Protein AF-A0A951N0T5-F1 (afdb_monomer_lite)

pLDDT: mean 83.12, std 16.02, range [43.19, 98.56]

Sequence (95 aa):
LEREGRDILERTADGLGGELPAGAQRELRYGDAGPAICEVAADVGADVVVVGSHGSGFVRRVLVGSVSQHVVHHSPCPVLVVRQRDQDETGSASE

Radius of gyration: 16.15 Å; chains: 1; bounding box: 29×48×34 Å

Foldseek 3Di:
DVVVQVVVQVVVVVVVPNDDPVPDDGDDDDDDLQVVQQVVCVVVVPQEAEDEQDDPDDPDDDHRDPSRVSNCVRHPHYYHYDYDDDPPPDDDPDD

Secondary structure (DSSP, 8-state):
-HHHHHHHHHHHHHTTTSSPPTT-------S-HHHHHHHHHHHTT-S-EEEESS-SS---TT---HHHHHHHHH-SS-EEEEPPPP---------

Structure (mmCIF, N/CA/C/O backbone):
data_AF-A0A951N0T5-F1
#
_entry.id   AF-A0A951N0T5-F1
#
loop_
_atom_site.group_PDB
_atom_site.id
_atom_site.type_symbol
_atom_site.label_atom_id
_atom_site.label_alt_id
_atom_site.label_comp_id
_atom_site.label_asym_id
_atom_site.label_entity_id
_atom_site.label_seq_id
_atom_site.pdbx_PDB_ins_code
_atom_site.Cartn_x
_atom_site.Cartn_y
_atom_site.Cartn_z
_atom_site.occupancy
_atom_site.B_iso_or_equiv
_atom_site.auth_seq_id
_atom_site.auth_comp_id
_atom_site.auth_asym_id
_atom_site.auth_atom_id
_atom_site.pdbx_PDB_model_num
ATOM 1 N N . LEU A 1 1 ? 15.812 -4.770 -9.390 1.00 77.38 1 LEU A N 1
ATOM 2 C CA . LEU A 1 1 ? 14.353 -4.992 -9.302 1.00 77.38 1 LEU A CA 1
ATOM 3 C C . LEU A 1 1 ? 13.974 -5.916 -8.150 1.00 77.38 1 LEU A C 1
ATOM 5 O O . LEU A 1 1 ? 13.525 -5.381 -7.156 1.00 77.38 1 LEU A O 1
ATOM 9 N N . GLU A 1 2 ? 14.197 -7.238 -8.188 1.00 85.31 2 GLU A N 1
ATOM 10 C CA . GLU A 1 2 ? 13.823 -8.108 -7.045 1.00 85.31 2 GLU A CA 1
ATOM 11 C C . GLU A 1 2 ? 14.545 -7.748 -5.740 1.00 85.31 2 GLU A C 1
ATOM 13 O O . GLU A 1 2 ? 13.894 -7.502 -4.730 1.00 85.31 2 GLU A O 1
ATOM 18 N N . ARG A 1 3 ? 15.885 -7.689 -5.772 1.00 86.38 3 ARG A N 1
ATOM 19 C CA . ARG A 1 3 ? 16.693 -7.319 -4.601 1.00 86.38 3 ARG A CA 1
ATOM 20 C C . ARG A 1 3 ? 16.279 -5.950 -4.064 1.00 86.38 3 ARG A C 1
ATOM 22 O O . ARG A 1 3 ? 15.942 -5.822 -2.907 1.00 86.38 3 ARG A O 1
ATOM 29 N N . GLU A 1 4 ? 16.205 -4.967 -4.949 1.00 87.50 4 GLU A N 1
ATOM 30 C CA . GLU A 1 4 ? 15.802 -3.600 -4.617 1.00 87.50 4 GLU A CA 1
ATOM 31 C C . GLU A 1 4 ? 14.392 -3.510 -4.007 1.00 87.50 4 GLU A C 1
ATOM 33 O O . GLU A 1 4 ? 14.198 -2.811 -3.018 1.00 87.50 4 GLU A O 1
ATOM 38 N N . GLY A 1 5 ? 13.411 -4.232 -4.558 1.00 87.12 5 GLY A N 1
ATOM 39 C CA . GLY A 1 5 ? 12.054 -4.277 -4.013 1.00 87.12 5 GLY A CA 1
ATOM 40 C C . GLY A 1 5 ? 12.011 -4.916 -2.626 1.00 87.12 5 GLY A C 1
ATOM 41 O O . GLY A 1 5 ? 11.335 -4.405 -1.734 1.00 87.12 5 GLY A O 1
ATOM 42 N N . ARG A 1 6 ? 12.791 -5.985 -2.419 1.00 91.00 6 ARG A N 1
ATOM 43 C CA . ARG A 1 6 ? 12.966 -6.614 -1.106 1.00 91.00 6 ARG A CA 1
ATOM 44 C C . ARG A 1 6 ? 13.632 -5.660 -0.111 1.00 91.00 6 ARG A C 1
ATOM 46 O O . ARG A 1 6 ? 13.095 -5.475 0.973 1.00 91.00 6 ARG A O 1
ATOM 53 N N . ASP A 1 7 ? 14.696 -4.971 -0.517 1.00 91.19 7 ASP A N 1
ATOM 54 C CA . ASP A 1 7 ? 15.402 -3.992 0.316 1.00 91.19 7 ASP A CA 1
ATOM 55 C C . ASP A 1 7 ? 14.494 -2.808 0.714 1.00 91.19 7 ASP A C 1
ATOM 57 O O . ASP A 1 7 ? 14.651 -2.222 1.786 1.00 91.19 7 ASP A O 1
ATOM 61 N N . ILE A 1 8 ? 13.558 -2.390 -0.148 1.00 88.56 8 ILE A N 1
ATOM 62 C CA . ILE A 1 8 ? 12.551 -1.368 0.193 1.00 88.56 8 ILE A CA 1
ATOM 63 C C . ILE A 1 8 ? 11.567 -1.919 1.231 1.00 88.56 8 ILE A C 1
ATOM 65 O O . ILE A 1 8 ? 11.336 -1.265 2.247 1.00 88.56 8 ILE A O 1
ATOM 69 N N . LEU A 1 9 ? 11.020 -3.114 0.995 1.00 89.69 9 LEU A N 1
ATOM 70 C CA . LEU A 1 9 ? 10.048 -3.753 1.884 1.00 89.69 9 LEU A CA 1
ATOM 71 C C . LEU A 1 9 ? 10.625 -3.999 3.286 1.00 89.69 9 LEU A C 1
ATOM 73 O O . LEU A 1 9 ? 9.957 -3.719 4.282 1.00 89.69 9 LEU A O 1
ATOM 77 N N . GLU A 1 10 ? 11.866 -4.480 3.362 1.00 87.69 10 GLU A N 1
ATOM 78 C CA . GLU A 1 10 ? 12.584 -4.715 4.618 1.00 87.69 10 GLU A CA 1
ATOM 79 C C . GLU A 1 10 ? 12.796 -3.408 5.385 1.00 87.69 10 GLU A C 1
ATOM 81 O O . GLU A 1 10 ? 12.358 -3.299 6.527 1.00 87.69 10 GLU A O 1
ATOM 86 N N . ARG A 1 11 ? 13.325 -2.363 4.734 1.00 86.62 11 ARG A N 1
ATOM 87 C CA . ARG A 1 11 ? 13.517 -1.053 5.382 1.00 86.62 11 ARG A CA 1
ATOM 88 C C . ARG A 1 11 ? 12.218 -0.442 5.898 1.00 86.62 11 ARG A C 1
ATOM 90 O O . ARG A 1 11 ? 12.215 0.190 6.953 1.00 86.62 11 ARG A O 1
ATOM 97 N N . THR A 1 12 ? 11.119 -0.586 5.157 1.00 86.12 12 THR A N 1
ATOM 98 C CA . THR A 1 12 ? 9.810 -0.104 5.614 1.00 86.12 12 THR A CA 1
ATOM 99 C C . THR A 1 12 ? 9.327 -0.886 6.832 1.00 86.12 12 THR A C 1
ATOM 101 O O . THR A 1 12 ? 8.826 -0.269 7.769 1.00 86.12 12 THR A O 1
ATOM 104 N N . ALA A 1 13 ? 9.502 -2.209 6.849 1.00 84.62 13 ALA A N 1
ATOM 105 C CA . ALA A 1 13 ? 9.147 -3.032 8.001 1.00 84.62 13 ALA A CA 1
ATOM 106 C C . ALA A 1 13 ? 9.988 -2.680 9.240 1.00 84.62 13 ALA A C 1
ATOM 108 O O . ALA A 1 13 ? 9.429 -2.518 10.323 1.00 84.62 13 ALA A O 1
ATOM 109 N N . ASP A 1 14 ? 11.297 -2.481 9.075 1.00 84.44 14 ASP A N 1
ATOM 110 C CA . ASP A 1 14 ? 12.203 -2.102 10.166 1.00 84.44 14 ASP A CA 1
ATOM 111 C C . ASP A 1 14 ? 11.829 -0.737 10.767 1.00 84.44 14 ASP A C 1
ATOM 113 O O . ASP A 1 14 ? 11.837 -0.552 11.987 1.00 84.44 14 ASP A O 1
ATOM 117 N N . GLY A 1 15 ? 11.422 0.211 9.913 1.00 81.19 15 GLY A N 1
ATOM 118 C CA . GLY A 1 15 ? 10.968 1.545 10.313 1.00 81.19 15 GLY A CA 1
ATOM 119 C C . GLY A 1 15 ? 9.682 1.570 11.151 1.00 81.19 15 GLY A C 1
ATOM 120 O O . GLY A 1 15 ? 9.377 2.604 11.741 1.00 81.19 15 GLY A O 1
ATOM 121 N N . LEU A 1 16 ? 8.945 0.456 11.243 1.00 79.44 16 LEU A N 1
ATOM 122 C CA . LEU A 1 16 ? 7.742 0.327 12.077 1.00 79.44 16 LEU A CA 1
ATOM 123 C C . LEU A 1 16 ? 8.042 -0.025 13.547 1.00 79.44 16 LEU A C 1
ATOM 125 O O . LEU A 1 16 ? 7.107 -0.210 14.321 1.00 79.44 16 LEU A O 1
ATOM 129 N N . GLY A 1 17 ? 9.317 -0.065 13.955 1.00 67.12 17 GLY A N 1
ATOM 130 C CA . GLY A 1 17 ? 9.711 -0.272 15.355 1.00 67.12 17 GLY A CA 1
ATOM 131 C C . GLY A 1 17 ? 10.238 -1.673 15.675 1.00 67.12 17 GLY A C 1
ATOM 132 O O . GLY A 1 17 ? 10.141 -2.110 16.818 1.00 67.12 17 GLY A O 1
ATOM 133 N N . GLY A 1 18 ? 10.815 -2.369 14.690 1.00 65.69 18 GLY A N 1
ATOM 134 C CA . GLY A 1 18 ? 11.564 -3.622 14.874 1.00 65.69 18 GLY A CA 1
ATOM 135 C C . GLY A 1 18 ? 10.717 -4.892 15.007 1.00 65.69 18 GLY A C 1
ATOM 136 O O . GLY A 1 18 ? 11.093 -5.923 14.454 1.00 65.69 18 GLY A O 1
ATOM 137 N N . GLU A 1 19 ? 9.551 -4.825 15.654 1.00 70.19 19 GLU A N 1
ATOM 138 C CA . GLU A 1 19 ? 8.585 -5.928 15.698 1.00 70.19 19 GLU A CA 1
ATOM 139 C C . GLU A 1 19 ? 7.275 -5.498 15.045 1.00 70.19 19 GLU A C 1
ATOM 141 O O . GLU A 1 19 ? 6.531 -4.660 15.557 1.00 70.19 19 GLU A O 1
ATOM 146 N N . LEU A 1 20 ? 6.984 -6.084 13.882 1.00 72.56 20 LEU A N 1
ATOM 147 C CA . LEU A 1 20 ? 5.654 -5.971 13.308 1.00 72.56 20 LEU A CA 1
ATOM 148 C C . LEU A 1 20 ? 4.632 -6.586 14.284 1.00 72.56 20 LEU A C 1
ATOM 150 O O . LEU A 1 20 ? 4.937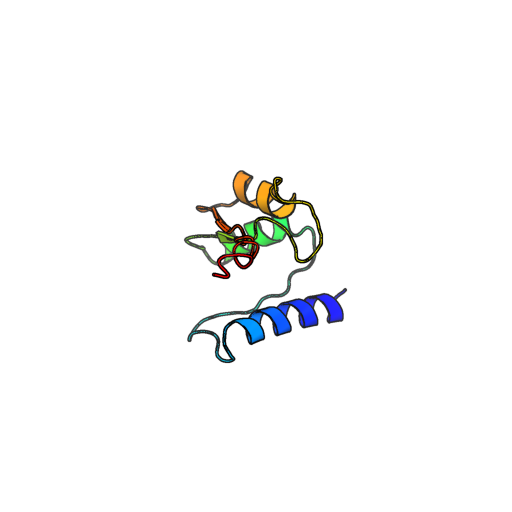 -7.605 14.912 1.00 72.56 20 LEU A O 1
ATOM 154 N N . PRO A 1 21 ? 3.413 -6.027 14.391 1.00 78.31 21 PRO A N 1
ATOM 155 C CA . PRO A 1 21 ? 2.363 -6.609 15.216 1.00 78.31 21 PRO A CA 1
ATOM 156 C C . PRO A 1 21 ? 2.150 -8.091 14.896 1.00 78.31 21 PRO A C 1
ATOM 158 O O . PRO A 1 21 ? 2.280 -8.515 13.744 1.00 78.31 21 PRO A O 1
ATOM 161 N N . ALA A 1 22 ? 1.768 -8.876 15.905 1.00 78.31 22 ALA A N 1
ATOM 162 C CA . ALA A 1 22 ? 1.416 -10.276 15.707 1.00 78.31 22 ALA A CA 1
ATOM 163 C C . ALA A 1 22 ? 0.357 -10.408 14.594 1.00 78.31 22 ALA A C 1
ATOM 165 O O . ALA A 1 22 ? -0.722 -9.826 14.685 1.00 78.31 22 ALA A O 1
ATOM 166 N N . GLY A 1 23 ? 0.686 -11.161 13.539 1.00 80.75 23 GLY A N 1
ATOM 167 C CA . GLY A 1 23 ? -0.185 -11.368 12.376 1.00 80.75 23 GLY A CA 1
ATOM 168 C C . GLY A 1 23 ? 0.077 -10.448 11.178 1.00 80.75 23 GLY A C 1
ATOM 169 O O . GLY A 1 23 ? -0.524 -10.657 10.128 1.00 80.75 23 GLY A O 1
ATOM 170 N N . ALA A 1 24 ? 0.990 -9.481 11.278 1.00 86.44 24 ALA A N 1
ATOM 171 C CA . ALA A 1 24 ? 1.407 -8.691 10.125 1.00 86.44 24 ALA A CA 1
ATOM 172 C C . ALA A 1 24 ? 2.190 -9.547 9.115 1.00 86.44 24 ALA A C 1
ATOM 174 O O . ALA A 1 24 ? 3.108 -10.292 9.472 1.00 86.44 24 ALA A O 1
ATOM 175 N N . GLN A 1 25 ? 1.847 -9.405 7.838 1.00 88.31 25 GLN A N 1
ATOM 176 C CA . GLN A 1 25 ? 2.488 -10.112 6.734 1.00 88.31 25 GLN A CA 1
ATOM 177 C C . GLN A 1 25 ? 3.191 -9.123 5.805 1.00 88.31 25 GLN A C 1
ATOM 179 O O . GLN A 1 25 ? 2.796 -7.966 5.677 1.00 88.31 25 GLN A O 1
ATOM 184 N N . ARG A 1 26 ? 4.272 -9.587 5.174 1.00 89.31 26 ARG A N 1
ATOM 185 C CA . ARG A 1 26 ? 5.046 -8.831 4.187 1.00 89.31 26 ARG A CA 1
ATOM 186 C C . ARG A 1 26 ? 4.951 -9.564 2.867 1.00 89.31 26 ARG A C 1
ATOM 188 O O . ARG A 1 26 ? 5.192 -10.768 2.826 1.00 89.31 26 ARG A O 1
ATOM 195 N N . GLU A 1 27 ? 4.663 -8.833 1.804 1.00 91.12 27 GLU A N 1
ATOM 196 C CA . GLU A 1 27 ? 4.463 -9.417 0.489 1.00 91.12 27 GLU A CA 1
ATOM 197 C C . GLU A 1 27 ? 5.140 -8.565 -0.582 1.00 91.12 27 GLU A C 1
ATOM 199 O O . GLU A 1 27 ? 4.999 -7.343 -0.602 1.00 91.12 27 GLU A O 1
ATOM 204 N N . LEU A 1 28 ? 5.897 -9.218 -1.466 1.00 93.50 28 LEU A N 1
ATOM 205 C CA . LEU A 1 28 ? 6.492 -8.597 -2.644 1.00 93.50 28 LEU A CA 1
ATOM 206 C C . LEU A 1 28 ? 5.767 -9.128 -3.882 1.00 93.50 28 LEU A C 1
ATOM 208 O O . LEU A 1 28 ? 5.781 -10.332 -4.142 1.00 93.50 28 LEU A O 1
ATOM 212 N N . ARG A 1 29 ? 5.163 -8.224 -4.655 1.00 93.38 29 ARG A N 1
ATOM 213 C CA . ARG A 1 29 ? 4.506 -8.528 -5.932 1.00 93.38 29 ARG A CA 1
ATOM 214 C C . ARG A 1 29 ? 5.223 -7.846 -7.089 1.00 93.38 29 ARG A C 1
ATOM 216 O O . ARG A 1 29 ? 5.871 -6.817 -6.913 1.00 93.38 29 ARG A O 1
ATOM 223 N N . TYR A 1 30 ? 5.087 -8.435 -8.272 1.00 92.38 30 TYR A N 1
ATOM 224 C CA . TYR A 1 30 ? 5.605 -7.896 -9.527 1.00 92.38 30 TYR A CA 1
ATOM 225 C C . TYR A 1 30 ? 4.451 -7.521 -10.447 1.00 92.38 30 TYR A C 1
ATOM 227 O O . TYR A 1 30 ? 3.421 -8.188 -10.442 1.00 92.38 30 TYR A O 1
ATOM 235 N N . GLY A 1 31 ? 4.663 -6.492 -11.263 1.00 93.25 31 GLY A N 1
ATOM 236 C CA . GLY A 1 31 ? 3.662 -5.951 -12.178 1.00 93.25 31 GLY A CA 1
ATOM 237 C C . GLY A 1 31 ? 3.427 -4.466 -11.928 1.00 93.25 31 GLY A C 1
ATOM 238 O O . GLY A 1 31 ? 4.230 -3.800 -11.267 1.00 93.25 31 GLY A O 1
ATOM 239 N N . ASP A 1 32 ? 2.321 -3.956 -12.459 1.00 95.00 32 ASP A N 1
ATOM 240 C CA . ASP A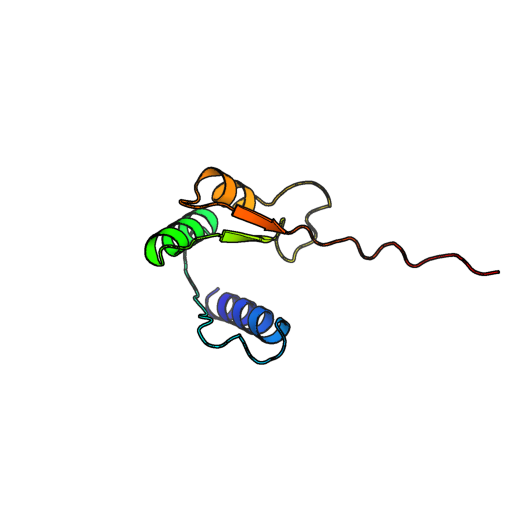 1 32 ? 1.902 -2.578 -12.226 1.00 95.00 32 ASP A CA 1
ATOM 241 C C . ASP A 1 32 ? 1.383 -2.424 -10.792 1.00 95.00 32 ASP A C 1
ATOM 243 O O . ASP A 1 32 ? 0.462 -3.119 -10.366 1.00 95.00 32 ASP A O 1
ATOM 247 N N . ALA A 1 33 ? 1.969 -1.491 -10.037 1.00 94.00 33 ALA A N 1
ATOM 248 C CA . ALA A 1 33 ? 1.726 -1.376 -8.599 1.00 94.00 33 ALA A CA 1
ATOM 249 C C . ALA A 1 33 ? 0.253 -1.112 -8.240 1.00 94.00 33 ALA A C 1
ATOM 251 O O . ALA A 1 33 ? -0.235 -1.659 -7.261 1.00 94.00 33 ALA A O 1
ATOM 252 N N . GLY A 1 34 ? -0.458 -0.290 -9.021 1.00 96.69 34 GLY A N 1
ATOM 253 C CA . GLY A 1 34 ? -1.872 0.017 -8.778 1.00 96.69 34 GLY A CA 1
ATOM 254 C C . GLY A 1 34 ? -2.762 -1.232 -8.843 1.00 96.69 34 GLY A C 1
ATOM 255 O O . GLY A 1 34 ? -3.357 -1.580 -7.823 1.00 96.69 34 GLY A O 1
ATOM 256 N N . PRO A 1 35 ? -2.816 -1.927 -9.995 1.00 98.06 35 PRO A N 1
ATOM 257 C CA . PRO A 1 35 ? -3.548 -3.183 -10.131 1.00 98.06 35 PRO A CA 1
ATOM 258 C C . PRO A 1 35 ? -3.130 -4.239 -9.106 1.00 98.06 35 PRO A C 1
ATOM 260 O O . PRO A 1 35 ? -3.994 -4.798 -8.439 1.00 98.06 35 PRO A O 1
ATOM 263 N N . ALA A 1 36 ? -1.823 -4.437 -8.896 1.00 97.81 36 ALA A N 1
ATOM 264 C CA . ALA A 1 36 ? -1.325 -5.433 -7.947 1.00 97.81 36 ALA A CA 1
ATOM 265 C C . ALA A 1 36 ? -1.792 -5.164 -6.503 1.00 97.81 36 ALA A C 1
ATOM 267 O O . ALA A 1 36 ? -2.112 -6.100 -5.776 1.00 97.81 36 ALA A O 1
ATOM 268 N N . ILE A 1 37 ? -1.869 -3.897 -6.075 1.00 97.44 37 ILE A N 1
ATOM 269 C CA . ILE A 1 37 ? -2.411 -3.541 -4.753 1.00 97.44 37 ILE A CA 1
ATOM 270 C C . ILE A 1 37 ? -3.906 -3.880 -4.665 1.00 97.44 37 ILE A C 1
ATOM 272 O O . ILE A 1 37 ? -4.340 -4.437 -3.658 1.00 97.44 37 ILE A O 1
ATOM 276 N N . CYS A 1 38 ? -4.693 -3.561 -5.698 1.00 98.25 38 CYS A N 1
ATOM 277 C CA . CYS A 1 38 ? -6.127 -3.867 -5.727 1.00 98.25 38 CYS A CA 1
ATOM 278 C C . CYS A 1 38 ? -6.399 -5.380 -5.739 1.00 98.25 38 CYS A C 1
ATOM 280 O O . CYS A 1 38 ? -7.317 -5.834 -5.058 1.00 98.25 38 CYS A O 1
ATOM 282 N N . GLU A 1 39 ? -5.595 -6.148 -6.478 1.00 98.12 39 GLU A N 1
ATOM 283 C CA . GLU A 1 39 ? -5.657 -7.614 -6.514 1.00 98.12 39 GLU A CA 1
ATOM 284 C C . GLU A 1 39 ? -5.379 -8.210 -5.133 1.00 98.12 39 GLU A C 1
ATOM 286 O O . GLU A 1 39 ? -6.209 -8.951 -4.615 1.00 98.12 39 GLU A O 1
ATOM 291 N N . VAL A 1 40 ? -4.286 -7.803 -4.475 1.00 97.69 40 VAL A N 1
ATOM 292 C CA . VAL A 1 40 ? -3.973 -8.276 -3.116 1.00 97.69 40 VAL A CA 1
ATOM 293 C C . VAL A 1 40 ? -5.084 -7.909 -2.133 1.00 97.69 40 VAL A C 1
ATOM 295 O O . VAL A 1 40 ? -5.472 -8.741 -1.317 1.00 97.69 40 VAL A O 1
ATOM 298 N N . ALA A 1 41 ? -5.635 -6.693 -2.215 1.00 98.06 41 ALA A N 1
ATOM 299 C CA . ALA A 1 41 ? -6.739 -6.273 -1.354 1.00 98.06 41 ALA A CA 1
ATOM 300 C C . ALA A 1 41 ? -7.986 -7.159 -1.525 1.00 98.06 41 ALA A C 1
ATOM 302 O O . ALA A 1 41 ? -8.653 -7.465 -0.534 1.00 98.06 41 ALA A O 1
ATOM 303 N N . ALA A 1 42 ? -8.285 -7.590 -2.754 1.00 97.88 42 ALA A N 1
ATOM 304 C CA . ALA A 1 42 ? -9.370 -8.525 -3.031 1.00 97.88 42 ALA A CA 1
ATOM 305 C C . ALA A 1 42 ? -9.053 -9.935 -2.505 1.00 97.88 42 ALA A C 1
ATOM 307 O O . ALA A 1 42 ? -9.893 -10.531 -1.830 1.00 97.88 42 ALA A O 1
ATOM 308 N N . ASP A 1 43 ? -7.841 -10.432 -2.760 1.00 97.38 43 ASP A N 1
ATOM 309 C CA . ASP A 1 43 ? -7.401 -11.779 -2.379 1.00 97.38 43 ASP A CA 1
ATOM 310 C C . ASP A 1 43 ? -7.434 -11.999 -0.862 1.00 97.38 43 ASP A C 1
ATOM 312 O O . ASP A 1 43 ? -7.840 -13.064 -0.393 1.00 97.38 43 ASP A O 1
ATOM 316 N N . VAL A 1 44 ? -7.029 -10.990 -0.084 1.00 96.31 44 VAL A N 1
ATOM 317 C CA . VAL A 1 44 ? -7.005 -11.074 1.386 1.00 96.31 44 VAL A CA 1
ATOM 318 C C . VAL A 1 44 ? -8.309 -10.615 2.041 1.00 96.31 44 VAL A C 1
ATOM 320 O O . VAL A 1 44 ? -8.427 -10.692 3.263 1.00 96.31 44 VAL A O 1
ATOM 323 N N . GLY A 1 45 ? -9.280 -10.128 1.260 1.00 97.19 45 GLY A N 1
ATOM 324 C CA . GLY A 1 45 ? -10.526 -9.566 1.783 1.00 97.19 45 GLY A CA 1
ATOM 325 C C . GLY A 1 45 ? -10.293 -8.360 2.696 1.00 97.19 45 GLY A C 1
ATOM 326 O O . GLY A 1 45 ? -10.860 -8.297 3.784 1.00 97.19 45 GLY A O 1
ATOM 327 N N . ALA A 1 46 ? -9.424 -7.430 2.288 1.00 97.75 46 ALA A N 1
ATOM 328 C CA . ALA A 1 46 ? -9.027 -6.294 3.115 1.00 97.75 46 ALA A CA 1
ATOM 329 C C . ALA A 1 46 ? -10.206 -5.354 3.426 1.00 97.75 46 ALA A C 1
ATOM 331 O O . ALA A 1 46 ? -10.908 -4.909 2.519 1.00 97.75 46 ALA A O 1
ATOM 332 N N . ASP A 1 47 ? -10.351 -4.952 4.692 1.00 98.31 47 ASP A N 1
ATOM 333 C CA . ASP A 1 47 ? -11.352 -3.956 5.108 1.00 98.31 47 ASP A CA 1
ATOM 334 C C . ASP A 1 47 ? -10.976 -2.522 4.694 1.00 98.31 47 ASP A C 1
ATOM 336 O O . ASP A 1 47 ? -11.841 -1.657 4.539 1.00 98.31 47 ASP A O 1
ATOM 340 N N . VAL A 1 48 ? -9.676 -2.249 4.542 1.00 98.12 48 VAL A N 1
ATOM 341 C CA . VAL A 1 48 ? -9.135 -0.941 4.157 1.00 98.12 48 VAL A CA 1
ATOM 342 C C . VAL A 1 48 ? -7.777 -1.089 3.478 1.00 98.12 48 VAL A C 1
ATOM 344 O O . VAL A 1 48 ? -6.933 -1.875 3.911 1.00 98.12 48 VAL A O 1
ATOM 347 N N . VAL A 1 49 ? -7.533 -0.273 2.453 1.00 98.19 49 VAL A N 1
ATOM 348 C CA . VAL A 1 49 ? -6.204 -0.100 1.853 1.00 98.19 49 VAL A CA 1
ATOM 349 C C . VAL A 1 49 ? -5.600 1.220 2.318 1.00 98.19 49 VAL A C 1
ATOM 351 O O . VAL A 1 49 ? -6.206 2.281 2.169 1.00 98.19 49 VAL A O 1
ATOM 354 N N . VAL A 1 50 ? -4.381 1.175 2.858 1.00 95.94 50 VAL A N 1
ATOM 355 C CA . VAL A 1 50 ? -3.633 2.370 3.272 1.00 95.94 50 VAL A CA 1
ATOM 356 C C . VAL A 1 50 ? -2.476 2.604 2.309 1.00 95.94 50 VAL A C 1
ATOM 358 O O . VAL A 1 50 ? -1.622 1.738 2.134 1.00 95.94 50 VAL A O 1
ATOM 361 N N . VAL A 1 51 ? -2.427 3.791 1.704 1.00 94.12 51 VAL A N 1
ATOM 362 C CA . VAL A 1 51 ? -1.345 4.196 0.794 1.00 94.12 51 VAL A CA 1
ATOM 363 C C . VAL A 1 51 ? -0.803 5.569 1.170 1.00 94.12 51 VAL A C 1
ATOM 365 O O . VAL A 1 51 ? -1.528 6.445 1.644 1.00 94.12 51 VAL A O 1
ATOM 368 N N . GLY A 1 52 ? 0.488 5.787 0.921 1.00 89.44 52 GLY A N 1
ATOM 369 C CA . GLY A 1 52 ? 1.058 7.130 0.949 1.00 89.44 52 GLY A CA 1
ATOM 370 C C . GLY A 1 52 ? 0.471 7.999 -0.164 1.00 89.44 52 GLY A C 1
ATOM 371 O O . GLY A 1 52 ? -0.001 7.500 -1.188 1.00 89.44 52 GLY A O 1
ATOM 372 N N . SER A 1 53 ? 0.508 9.319 0.004 1.00 84.44 53 SER A N 1
ATOM 373 C CA . SER A 1 53 ? 0.079 10.233 -1.055 1.00 84.44 53 SER A CA 1
ATOM 374 C C . SER A 1 53 ? 1.034 10.219 -2.247 1.00 84.44 53 SER A C 1
ATOM 376 O O . SER A 1 53 ? 0.581 10.471 -3.351 1.00 84.44 53 SER A O 1
ATOM 378 N N . HIS A 1 54 ? 2.324 9.934 -2.048 1.00 81.94 54 HIS A N 1
ATOM 379 C CA . HIS A 1 54 ? 3.358 9.847 -3.087 1.00 81.94 54 HIS A CA 1
ATOM 380 C C . HIS A 1 54 ? 4.446 8.848 -2.650 1.00 81.94 54 HIS A C 1
ATOM 382 O O . HIS A 1 54 ? 4.468 8.423 -1.495 1.00 81.94 54 HIS A O 1
ATOM 388 N N . GLY A 1 55 ? 5.343 8.473 -3.569 1.00 72.69 55 GLY A N 1
ATOM 389 C CA . GLY A 1 55 ? 6.512 7.643 -3.256 1.00 72.69 55 GLY A CA 1
ATOM 390 C C . GLY A 1 55 ? 7.620 8.412 -2.526 1.00 72.69 55 GLY A C 1
ATOM 391 O O . GLY A 1 55 ? 7.537 9.621 -2.342 1.00 72.69 55 GLY A O 1
ATOM 392 N N . SER A 1 56 ? 8.704 7.718 -2.180 1.00 64.81 56 SER A N 1
ATOM 393 C CA . SER A 1 56 ? 9.882 8.232 -1.457 1.00 64.81 56 SER A CA 1
ATOM 394 C C . SER A 1 56 ? 10.756 9.246 -2.228 1.00 64.81 56 SER A C 1
ATOM 396 O O . SER A 1 56 ? 11.858 9.569 -1.790 1.00 64.81 56 SER A O 1
ATOM 398 N N . GLY A 1 57 ? 10.291 9.743 -3.379 1.00 62.16 57 GLY A N 1
ATOM 399 C CA . GLY A 1 57 ? 10.991 10.711 -4.228 1.00 62.16 57 GLY A CA 1
ATOM 400 C C . GLY A 1 57 ? 10.448 12.140 -4.105 1.00 62.16 57 GLY A C 1
ATOM 401 O O . GLY A 1 57 ? 9.371 12.378 -3.567 1.00 62.16 57 GLY A O 1
ATOM 402 N N . PHE A 1 58 ? 11.180 13.106 -4.666 1.00 52.75 58 PHE A N 1
ATOM 403 C CA . PHE A 1 58 ? 10.909 14.550 -4.582 1.00 52.75 58 PHE A CA 1
ATOM 404 C C . PHE A 1 58 ? 9.765 15.012 -5.512 1.00 52.75 58 PHE A C 1
ATOM 406 O O . PHE A 1 58 ? 9.913 15.948 -6.299 1.00 52.75 58 PHE A O 1
ATOM 413 N N . VAL A 1 59 ? 8.609 14.342 -5.485 1.00 57.50 59 VAL A N 1
ATOM 414 C CA . VAL A 1 59 ? 7.443 14.760 -6.280 1.00 57.50 59 VAL A CA 1
ATOM 415 C C . VAL A 1 59 ? 6.607 15.735 -5.451 1.00 57.50 59 VAL A C 1
ATOM 417 O O . VAL A 1 59 ? 5.767 15.366 -4.640 1.00 57.50 59 VAL A O 1
ATOM 420 N N . ARG A 1 60 ? 6.943 17.010 -5.638 1.00 54.31 60 ARG A N 1
ATOM 421 C CA . ARG A 1 60 ? 6.327 18.251 -5.144 1.00 54.31 60 ARG A CA 1
ATOM 422 C C . ARG A 1 60 ? 4.901 18.134 -4.547 1.00 54.31 60 ARG A C 1
ATOM 424 O O . ARG A 1 60 ? 3.921 17.979 -5.269 1.00 54.31 60 ARG A O 1
ATOM 431 N N . ARG A 1 61 ? 4.836 18.336 -3.225 1.00 56.84 61 ARG A N 1
ATOM 432 C CA . ARG A 1 61 ? 3.840 18.948 -2.300 1.00 56.84 61 ARG A CA 1
ATOM 433 C C . ARG A 1 61 ? 2.314 18.959 -2.546 1.00 56.84 61 ARG A C 1
ATOM 435 O O . ARG A 1 61 ? 1.609 19.334 -1.616 1.00 56.84 61 ARG A O 1
ATOM 442 N N . VAL A 1 62 ? 1.748 18.592 -3.701 1.00 58.47 62 VAL A N 1
ATOM 443 C CA . VAL A 1 62 ? 0.304 18.842 -3.958 1.00 58.47 62 VAL A CA 1
ATOM 444 C C . VAL A 1 62 ? -0.466 17.671 -4.590 1.00 58.47 62 VAL A C 1
ATOM 446 O O . VAL A 1 62 ? -1.690 17.657 -4.484 1.00 58.47 62 VAL A O 1
ATOM 449 N N . LEU A 1 63 ? 0.176 16.665 -5.206 1.00 70.94 63 LEU A N 1
ATOM 450 C CA . LEU A 1 63 ? -0.499 15.953 -6.306 1.00 70.94 63 LEU A CA 1
ATOM 451 C C . LEU A 1 63 ? -1.145 14.569 -6.141 1.00 70.94 63 LEU A C 1
ATOM 453 O O . LEU A 1 63 ? -1.889 14.261 -7.034 1.00 70.94 63 LEU A O 1
ATOM 457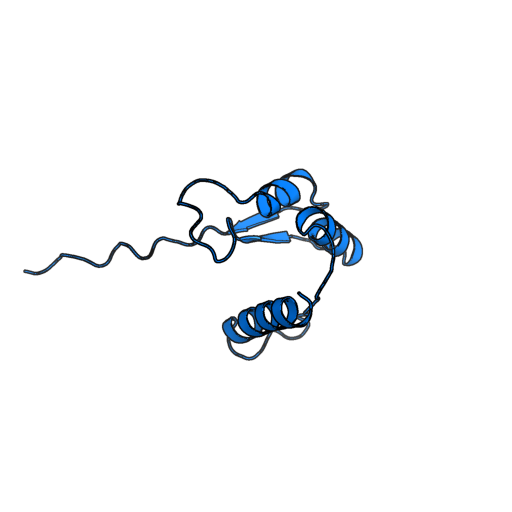 N N . VAL A 1 64 ? -1.031 13.738 -5.114 1.00 80.19 64 VAL A N 1
ATOM 458 C CA . VAL A 1 64 ? -1.452 12.307 -5.188 1.00 80.19 64 VAL A CA 1
ATOM 459 C C . VAL A 1 64 ? -0.779 11.556 -6.359 1.00 80.19 64 VAL A C 1
ATOM 461 O O . VAL A 1 64 ? -1.107 11.719 -7.531 1.00 80.19 64 VAL A O 1
ATOM 464 N N . GLY A 1 65 ? 0.167 10.679 -6.038 1.00 86.38 65 GLY A N 1
ATOM 465 C CA . GLY A 1 65 ? 0.880 9.850 -7.002 1.00 86.38 65 GLY A CA 1
ATOM 466 C C . GLY A 1 65 ? -0.052 8.948 -7.815 1.00 86.38 65 GLY A C 1
ATOM 467 O O . GLY A 1 65 ? -1.120 8.551 -7.350 1.00 86.38 65 GLY A O 1
ATOM 468 N N . SER A 1 66 ? 0.381 8.592 -9.025 1.00 91.00 66 SER A N 1
ATOM 469 C CA . SER A 1 66 ? -0.393 7.785 -9.981 1.00 91.00 66 SER A CA 1
ATOM 470 C C . SER A 1 66 ? -0.872 6.450 -9.407 1.00 91.00 66 SER A C 1
ATOM 472 O O . SER A 1 66 ? -2.005 6.050 -9.657 1.00 91.00 66 SER A O 1
ATOM 474 N N . VAL A 1 67 ? -0.046 5.784 -8.594 1.00 93.94 67 VAL A N 1
ATOM 475 C CA . VAL A 1 67 ? -0.419 4.537 -7.907 1.00 93.94 67 VAL A CA 1
ATOM 476 C C . VAL A 1 67 ? -1.560 4.787 -6.925 1.00 93.94 67 VAL A C 1
ATOM 478 O O . VAL A 1 67 ? -2.588 4.124 -6.996 1.00 93.94 67 VAL A O 1
ATOM 481 N N . SER A 1 68 ? -1.417 5.781 -6.049 1.00 93.50 68 SER A N 1
ATOM 482 C CA . SER A 1 68 ? -2.441 6.125 -5.062 1.00 93.50 68 SER A CA 1
ATOM 483 C C . SER A 1 68 ? -3.742 6.563 -5.737 1.00 93.50 68 SER A C 1
ATOM 485 O O . SER A 1 68 ? -4.815 6.172 -5.290 1.00 93.50 68 SER A O 1
ATOM 487 N N . GLN A 1 69 ? -3.666 7.309 -6.847 1.00 94.12 69 GLN A N 1
ATOM 488 C CA . GLN A 1 69 ? -4.841 7.638 -7.659 1.00 94.12 69 GLN A CA 1
ATOM 489 C C . GLN A 1 69 ? -5.509 6.380 -8.216 1.00 94.12 69 GLN A C 1
ATOM 491 O O . GLN A 1 69 ? -6.720 6.243 -8.079 1.00 94.12 69 GLN A O 1
ATOM 496 N N . HIS A 1 70 ? -4.747 5.458 -8.805 1.00 97.06 70 HIS A N 1
ATOM 497 C CA . HIS A 1 70 ? -5.297 4.211 -9.333 1.00 97.06 70 HIS A CA 1
ATOM 498 C C . HIS A 1 70 ? -6.015 3.409 -8.239 1.00 97.06 70 HIS A C 1
ATOM 500 O O . HIS A 1 70 ? -7.170 3.029 -8.410 1.00 97.06 70 HIS A O 1
ATOM 506 N N . VAL A 1 71 ? -5.368 3.219 -7.088 1.00 97.75 71 VAL A N 1
ATOM 507 C CA . VAL A 1 71 ? -5.938 2.471 -5.959 1.00 97.75 71 VAL A CA 1
ATOM 508 C C . VAL A 1 71 ? -7.225 3.127 -5.455 1.00 97.75 71 VAL A C 1
ATOM 510 O O . VAL A 1 71 ? -8.222 2.440 -5.275 1.00 97.75 71 VAL A O 1
ATOM 513 N N . VAL A 1 72 ? -7.261 4.457 -5.310 1.00 96.81 72 VAL A N 1
ATOM 514 C CA . VAL A 1 72 ? -8.482 5.184 -4.906 1.00 96.81 72 VAL A CA 1
ATOM 515 C C . VAL A 1 72 ? -9.661 4.934 -5.854 1.00 96.81 72 VAL A C 1
ATOM 517 O O . VAL A 1 72 ? -10.796 4.875 -5.393 1.00 96.81 72 VAL A O 1
ATOM 520 N N . HIS A 1 73 ? -9.417 4.784 -7.159 1.00 97.69 73 HIS A N 1
ATOM 521 C CA . HIS A 1 73 ? -10.487 4.592 -8.145 1.00 97.69 73 HIS A CA 1
ATOM 522 C C . HIS A 1 73 ? -10.926 3.133 -8.310 1.00 97.69 73 HIS A C 1
ATOM 524 O O . HIS A 1 73 ? -12.044 2.895 -8.766 1.00 97.69 73 HIS A O 1
ATOM 530 N N . HIS A 1 74 ? -10.060 2.170 -7.988 1.00 98.38 74 HIS A N 1
ATOM 531 C CA . HIS A 1 74 ? -10.259 0.766 -8.361 1.00 98.38 74 HIS A CA 1
ATOM 532 C C . HIS A 1 74 ? -10.225 -0.219 -7.187 1.00 98.38 74 HIS A C 1
ATOM 534 O O . HIS A 1 74 ? -10.475 -1.403 -7.399 1.00 98.38 74 HIS A O 1
ATOM 540 N N . SER A 1 75 ? -9.924 0.239 -5.970 1.00 98.25 75 SER A N 1
ATOM 541 C CA . SER A 1 75 ? -9.886 -0.623 -4.787 1.00 98.25 75 SER A CA 1
ATOM 542 C C . SER A 1 75 ? -11.253 -1.271 -4.519 1.00 98.25 75 SER A C 1
ATOM 544 O O . SER A 1 75 ? -12.279 -0.589 -4.612 1.00 98.25 75 SER A O 1
ATOM 546 N N . PRO A 1 76 ? -11.291 -2.561 -4.130 1.00 98.25 76 PRO A N 1
ATOM 547 C CA . PRO A 1 76 ? -12.531 -3.237 -3.744 1.00 98.25 76 PRO A CA 1
ATOM 548 C C . PRO A 1 76 ? -13.084 -2.749 -2.393 1.00 98.25 76 PRO A C 1
ATOM 550 O O . PRO A 1 76 ? -14.221 -3.063 -2.044 1.00 98.25 76 PRO A O 1
ATOM 553 N N . CYS A 1 77 ? -12.292 -1.996 -1.626 1.00 98.56 77 CYS A N 1
ATOM 554 C CA . CYS A 1 77 ? -12.628 -1.512 -0.291 1.00 98.56 77 CYS A CA 1
ATOM 555 C C . CYS A 1 77 ? -12.169 -0.052 -0.074 1.00 98.56 77 CYS A C 1
ATOM 557 O O . CYS A 1 77 ? -11.444 0.500 -0.914 1.00 98.56 77 CYS A O 1
ATOM 559 N N . PRO A 1 78 ? -12.589 0.607 1.026 1.00 98.50 78 PRO A N 1
ATOM 560 C CA . PRO A 1 78 ? -12.183 1.973 1.346 1.00 98.50 78 PRO A CA 1
ATOM 561 C C . PRO A 1 78 ? -10.665 2.193 1.302 1.00 98.50 78 PRO A C 1
ATOM 563 O O . PRO A 1 78 ? -9.882 1.344 1.726 1.00 98.50 78 PRO A O 1
ATOM 566 N N . VAL A 1 79 ? -10.252 3.376 0.838 1.00 98.12 79 VAL A N 1
ATOM 567 C CA . VAL A 1 79 ? -8.835 3.747 0.709 1.00 98.12 79 VAL A CA 1
ATOM 568 C C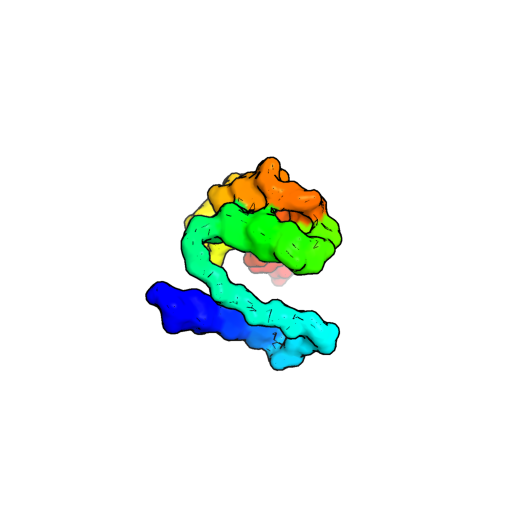 . VAL A 1 79 ? -8.504 4.932 1.609 1.00 98.12 79 VAL A C 1
ATOM 570 O O . VAL A 1 79 ? -9.102 6.003 1.493 1.00 98.12 79 VAL A O 1
ATOM 573 N N . LEU A 1 80 ? -7.505 4.761 2.475 1.00 97.06 80 LEU A N 1
ATOM 574 C CA . LEU A 1 80 ? -6.925 5.820 3.294 1.00 97.06 80 LEU A CA 1
ATOM 575 C C . LEU A 1 80 ? -5.628 6.328 2.659 1.00 97.06 80 LEU A C 1
ATOM 577 O O . LEU A 1 80 ? -4.607 5.638 2.647 1.00 97.06 80 LEU A O 1
ATOM 581 N N . VAL A 1 81 ? -5.655 7.570 2.176 1.00 93.50 81 VAL A N 1
ATOM 582 C CA . VAL A 1 81 ? -4.471 8.235 1.619 1.00 93.50 81 VAL A CA 1
ATOM 583 C C . VAL A 1 81 ? -3.785 9.072 2.695 1.00 93.50 81 VAL A C 1
ATOM 585 O O . VAL A 1 81 ? -4.298 10.112 3.117 1.00 93.50 81 VAL A O 1
ATOM 588 N N . VAL A 1 82 ? -2.592 8.650 3.111 1.00 90.38 82 VAL A N 1
ATOM 589 C CA . VAL A 1 82 ? -1.802 9.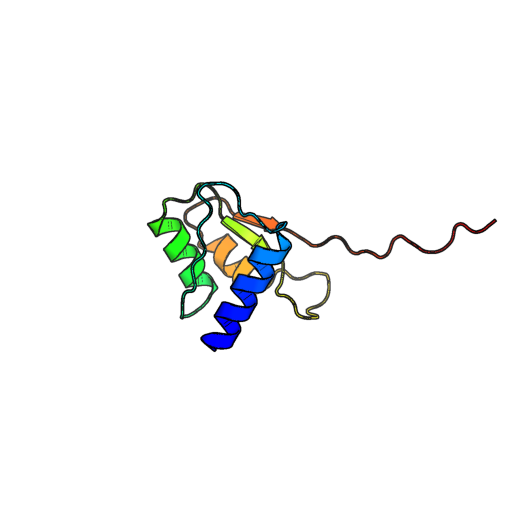326 4.145 1.00 90.38 82 VAL A CA 1
ATOM 590 C C . VAL A 1 82 ? -0.875 10.358 3.505 1.00 90.38 82 VAL A C 1
ATOM 592 O O . VAL A 1 82 ? 0.006 10.029 2.709 1.00 90.38 82 VAL A O 1
ATOM 595 N N . ARG A 1 83 ? -1.055 11.635 3.859 1.00 84.69 83 ARG A N 1
ATOM 596 C CA . ARG A 1 83 ? -0.127 12.715 3.491 1.00 84.69 83 ARG A CA 1
ATOM 597 C C . A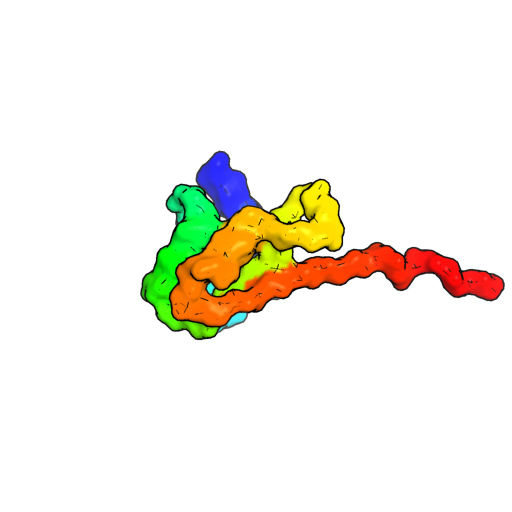RG A 1 83 ? 0.928 12.872 4.583 1.00 84.69 83 ARG A C 1
ATOM 599 O O . ARG A 1 83 ? 0.577 12.964 5.757 1.00 84.69 83 ARG A O 1
ATOM 606 N N . GLN A 1 84 ? 2.203 12.938 4.204 1.00 73.50 84 GLN A N 1
ATOM 607 C CA . GLN A 1 84 ? 3.247 13.338 5.146 1.00 73.50 84 GLN A CA 1
ATOM 608 C C . GLN A 1 84 ? 3.041 14.808 5.522 1.00 73.50 84 GLN A C 1
ATOM 610 O O . GLN A 1 84 ? 2.768 15.638 4.654 1.00 73.50 84 GLN A O 1
ATOM 615 N N . ARG A 1 85 ? 3.124 15.117 6.820 1.00 66.00 85 ARG A N 1
ATOM 616 C CA . ARG A 1 85 ? 3.159 16.503 7.289 1.00 66.00 85 ARG A CA 1
ATOM 617 C C . ARG A 1 85 ? 4.537 17.064 6.967 1.00 66.00 85 ARG A C 1
ATOM 619 O O . ARG A 1 85 ? 5.538 16.417 7.266 1.00 66.00 85 ARG A O 1
ATOM 626 N N . ASP A 1 86 ? 4.572 18.242 6.365 1.00 60.66 86 ASP A N 1
ATOM 627 C CA . ASP A 1 86 ? 5.806 18.997 6.210 1.00 60.66 86 ASP A CA 1
ATOM 628 C C . ASP A 1 86 ? 6.394 19.281 7.599 1.00 60.66 86 ASP A C 1
ATOM 630 O O . ASP A 1 86 ? 5.716 19.849 8.455 1.00 60.66 86 ASP A O 1
ATOM 634 N N . GLN A 1 87 ? 7.641 18.879 7.841 1.00 51.69 87 GLN A N 1
ATOM 635 C CA . GLN A 1 87 ? 8.398 19.352 9.001 1.00 51.69 87 GLN A CA 1
ATOM 636 C C . GLN A 1 87 ? 9.041 20.703 8.664 1.00 51.69 87 GLN A C 1
ATOM 638 O O . GLN A 1 87 ? 10.256 20.802 8.601 1.00 51.69 87 GLN A O 1
ATOM 643 N N . ASP A 1 88 ? 8.217 21.727 8.424 1.00 49.50 88 ASP A N 1
ATOM 644 C CA . ASP A 1 88 ? 8.653 23.113 8.168 1.00 49.50 88 ASP A CA 1
ATOM 645 C C . ASP A 1 88 ? 7.990 24.107 9.151 1.00 49.50 88 ASP A C 1
ATOM 647 O O . ASP A 1 88 ? 7.630 25.220 8.787 1.00 49.50 88 ASP A O 1
ATOM 651 N N . GLU A 1 89 ? 7.819 23.722 10.419 1.00 48.38 89 GLU A N 1
ATOM 652 C CA . GLU A 1 89 ? 7.396 24.620 11.514 1.00 48.38 89 GLU A CA 1
ATOM 653 C C . GLU A 1 89 ? 8.394 24.503 12.684 1.00 48.38 89 GLU A C 1
ATOM 655 O O . GLU A 1 89 ? 8.054 24.204 13.826 1.00 48.38 89 GLU A O 1
ATOM 660 N N . THR A 1 90 ? 9.689 24.660 12.408 1.00 50.88 90 THR A N 1
ATOM 661 C CA . THR A 1 90 ? 10.684 24.955 13.451 1.00 50.88 90 THR A CA 1
ATOM 662 C C . THR A 1 90 ? 11.663 25.989 12.913 1.00 50.88 90 THR A C 1
ATOM 664 O O . THR A 1 90 ? 12.657 25.661 12.273 1.00 50.88 90 THR A O 1
ATOM 667 N N . GLY A 1 91 ? 11.353 27.261 13.162 1.00 50.59 91 GLY A N 1
ATOM 668 C CA . GLY A 1 91 ? 12.237 28.382 12.866 1.00 50.59 91 GLY A CA 1
ATOM 669 C C . GLY A 1 91 ? 11.635 29.730 13.261 1.00 50.59 91 GLY A C 1
ATOM 670 O O . GLY A 1 91 ? 10.787 30.248 12.549 1.00 50.59 91 GLY A O 1
ATOM 671 N N . SER A 1 92 ? 12.165 30.309 14.346 1.00 49.97 92 SER A N 1
ATOM 672 C CA . SER A 1 92 ? 12.006 31.698 14.815 1.00 49.97 92 SER A CA 1
ATOM 673 C C . SER A 1 92 ? 10.835 32.030 15.754 1.00 49.97 92 SER A C 1
ATOM 675 O O . SER A 1 92 ? 9.969 32.840 15.436 1.00 49.97 92 SER A O 1
ATOM 677 N N . ALA A 1 93 ? 10.932 31.550 16.994 1.00 51.69 93 ALA A N 1
ATOM 678 C CA . ALA A 1 93 ? 10.742 32.437 18.142 1.00 51.69 93 ALA A CA 1
ATOM 679 C C . ALA A 1 93 ? 12.039 32.414 18.966 1.00 51.69 93 ALA A C 1
ATOM 681 O O . ALA A 1 93 ? 12.209 31.586 19.856 1.00 51.69 93 ALA A O 1
ATOM 682 N N . SER A 1 94 ? 12.984 33.271 18.581 1.00 53.06 94 SER A N 1
ATOM 683 C CA . SER A 1 94 ? 14.067 33.715 19.456 1.00 53.06 94 SER A CA 1
ATOM 684 C C . SER A 1 94 ? 13.673 35.101 19.960 1.00 53.06 94 SER A C 1
ATOM 686 O O . SER A 1 94 ? 13.504 36.010 19.146 1.00 53.06 94 SER A O 1
ATOM 688 N N . GLU A 1 95 ? 13.473 35.226 21.270 1.00 43.19 95 GLU A N 1
ATOM 689 C CA . GLU A 1 95 ? 13.670 36.487 22.000 1.00 43.19 95 GLU A CA 1
ATOM 690 C C . GLU A 1 95 ? 15.166 36.821 22.082 1.00 43.19 95 GLU A C 1
ATOM 692 O O . GLU A 1 95 ? 15.984 35.867 22.125 1.00 43.19 95 GLU A O 1
#